Protein AF-A0A6L8SZI6-F1 (afdb_monomer_lite)

Structure (mmCIF, N/CA/C/O backbone):
data_AF-A0A6L8SZI6-F1
#
_entry.id   AF-A0A6L8SZI6-F1
#
loop_
_atom_site.group_PDB
_atom_site.id
_atom_site.type_symbol
_atom_site.label_atom_id
_atom_site.label_alt_id
_atom_site.label_comp_id
_atom_site.label_asym_id
_atom_site.label_entity_id
_atom_site.label_seq_id
_atom_site.pdbx_PDB_ins_code
_atom_site.Cartn_x
_atom_site.Cartn_y
_atom_site.Cartn_z
_atom_site.occupancy
_atom_site.B_iso_or_equiv
_atom_site.auth_seq_id
_atom_site.auth_comp_id
_atom_site.auth_asym_id
_atom_site.auth_atom_id
_atom_site.pdbx_PDB_model_num
ATOM 1 N N . MET A 1 1 ? -22.727 2.383 2.950 1.00 74.44 1 MET A N 1
ATOM 2 C CA . MET A 1 1 ? -21.327 1.940 3.137 1.00 74.44 1 MET A CA 1
ATOM 3 C C . MET A 1 1 ? -20.849 2.481 4.469 1.00 74.44 1 MET A C 1
ATOM 5 O O . MET A 1 1 ? -20.863 3.694 4.638 1.00 74.44 1 MET A O 1
ATOM 9 N N . ARG A 1 2 ? -20.511 1.599 5.413 1.00 85.75 2 ARG A N 1
ATOM 10 C CA . ARG A 1 2 ? -20.031 1.981 6.751 1.00 85.75 2 ARG A CA 1
ATOM 11 C C . ARG A 1 2 ? -18.525 2.249 6.690 1.00 85.75 2 ARG A C 1
ATOM 13 O O . ARG A 1 2 ? -17.825 1.579 5.926 1.00 85.75 2 ARG A O 1
ATOM 20 N N . LYS A 1 3 ? -18.046 3.234 7.451 1.00 89.81 3 LYS A N 1
ATOM 21 C CA . LYS A 1 3 ? -16.627 3.604 7.522 1.00 89.81 3 LYS A CA 1
ATOM 22 C C . LYS A 1 3 ? -16.167 3.628 8.973 1.00 89.81 3 LYS A C 1
ATOM 24 O O . LYS A 1 3 ? -16.903 4.105 9.827 1.00 89.81 3 LYS A O 1
ATOM 29 N N . ILE A 1 4 ? -14.954 3.150 9.212 1.00 91.12 4 ILE A N 1
ATOM 30 C CA . ILE A 1 4 ? -14.260 3.225 10.497 1.00 91.12 4 ILE A CA 1
ATOM 31 C C . ILE A 1 4 ? -12.971 4.006 10.259 1.00 91.12 4 ILE A C 1
ATOM 33 O O . ILE A 1 4 ? -12.302 3.795 9.244 1.00 91.12 4 ILE A O 1
ATOM 37 N N . ILE A 1 5 ? -12.639 4.913 11.172 1.00 93.50 5 ILE A N 1
ATOM 38 C CA . ILE A 1 5 ? -11.369 5.638 11.163 1.00 93.50 5 ILE A CA 1
ATOM 39 C C . ILE A 1 5 ? -10.572 5.156 12.368 1.00 93.50 5 ILE A C 1
ATOM 41 O O . ILE A 1 5 ? -11.056 5.232 13.495 1.00 93.50 5 ILE A O 1
ATOM 45 N N . VAL A 1 6 ? -9.366 4.652 12.124 1.00 94.31 6 VAL A N 1
ATOM 46 C CA . VAL A 1 6 ? -8.438 4.225 13.176 1.00 94.31 6 VAL A CA 1
ATOM 47 C C . VAL A 1 6 ? -7.170 5.065 13.102 1.00 94.31 6 VAL A C 1
ATOM 49 O O . VAL A 1 6 ? -6.679 5.364 12.012 1.00 94.31 6 VAL A O 1
ATOM 52 N N . LYS A 1 7 ? -6.649 5.473 14.262 1.00 95.94 7 LYS A N 1
ATOM 53 C CA . LYS A 1 7 ? -5.352 6.148 14.350 1.00 95.94 7 LYS A CA 1
ATOM 54 C C . LYS A 1 7 ? -4.238 5.128 14.152 1.00 95.94 7 LYS A C 1
ATOM 56 O O . LYS A 1 7 ? -4.289 4.043 14.728 1.00 95.94 7 LYS A O 1
ATOM 61 N N . VAL A 1 8 ? -3.248 5.488 13.346 1.00 96.12 8 VAL A N 1
ATOM 62 C CA . VAL A 1 8 ? -2.093 4.645 13.030 1.00 96.12 8 VAL A CA 1
ATOM 63 C C . VAL A 1 8 ? -0.796 5.363 13.357 1.00 96.12 8 VAL A C 1
ATOM 65 O O . VAL A 1 8 ? -0.758 6.590 13.457 1.00 96.12 8 VAL A O 1
ATOM 68 N N . ASP A 1 9 ? 0.285 4.603 13.505 1.00 96.38 9 ASP A N 1
ATOM 69 C CA . ASP A 1 9 ? 1.608 5.193 13.636 1.00 96.38 9 ASP A CA 1
ATOM 70 C C . ASP A 1 9 ? 1.991 5.961 12.359 1.00 96.38 9 ASP A C 1
ATOM 72 O O . ASP A 1 9 ? 1.951 5.431 11.241 1.00 96.38 9 ASP A O 1
ATOM 76 N N . LYS A 1 10 ? 2.359 7.234 12.533 1.00 94.25 10 LYS A N 1
ATOM 77 C CA . LYS A 1 10 ? 2.660 8.136 11.419 1.00 94.25 10 LYS A CA 1
ATOM 78 C C . LYS A 1 10 ? 3.931 7.731 10.672 1.00 94.25 10 LYS A C 1
ATOM 80 O O . LYS A 1 10 ? 4.003 7.938 9.460 1.00 94.25 10 LYS A O 1
ATOM 85 N N . GLU A 1 11 ? 4.928 7.173 11.354 1.00 94.75 11 GLU A N 1
ATOM 86 C CA . GLU A 1 11 ? 6.172 6.744 10.711 1.00 94.75 11 GLU A CA 1
ATOM 87 C C . GLU A 1 11 ? 5.916 5.531 9.812 1.00 94.75 11 GLU A C 1
ATOM 89 O O . GLU A 1 11 ? 6.298 5.554 8.640 1.00 94.75 11 GLU A O 1
ATOM 94 N N . LYS A 1 12 ? 5.168 4.535 10.301 1.00 94.88 12 LYS A N 1
ATOM 95 C CA . LYS A 1 12 ? 4.744 3.370 9.507 1.00 94.88 12 LYS A CA 1
ATOM 96 C C . LYS A 1 12 ? 3.872 3.770 8.316 1.00 94.88 12 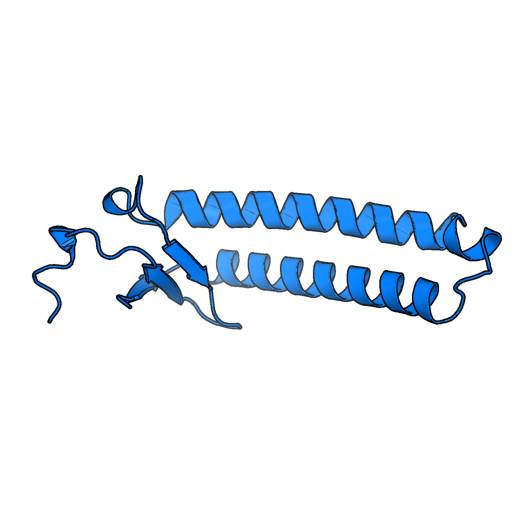LYS A C 1
ATOM 98 O O . LYS A 1 12 ? 4.087 3.285 7.204 1.00 94.88 12 LYS A O 1
ATOM 103 N N . ALA A 1 13 ? 2.920 4.686 8.519 1.00 95.56 13 ALA A N 1
ATOM 104 C CA . ALA A 1 13 ? 2.093 5.233 7.444 1.00 95.56 13 ALA A CA 1
ATOM 105 C C . ALA A 1 13 ? 2.944 5.925 6.364 1.00 95.56 13 ALA A C 1
ATOM 107 O O . ALA A 1 13 ? 2.774 5.662 5.172 1.00 95.56 13 ALA A O 1
ATOM 108 N N . THR A 1 14 ? 3.909 6.746 6.786 1.00 95.81 14 THR A N 1
ATOM 109 C CA . THR A 1 14 ? 4.834 7.454 5.889 1.00 95.81 14 THR A CA 1
ATOM 110 C C . THR A 1 14 ? 5.735 6.478 5.128 1.00 95.81 14 THR A C 1
ATOM 112 O O . THR A 1 14 ? 5.978 6.663 3.935 1.00 95.81 14 THR A O 1
ATOM 115 N N . GLU A 1 15 ? 6.226 5.415 5.773 1.00 95.88 15 GLU A N 1
ATOM 116 C CA . GLU A 1 15 ? 7.025 4.393 5.096 1.00 95.88 15 GLU A CA 1
ATOM 117 C C . GLU A 1 15 ? 6.204 3.655 4.032 1.00 95.88 15 GLU A C 1
ATOM 119 O O . GLU A 1 15 ? 6.665 3.503 2.895 1.00 95.88 15 GLU A O 1
ATOM 124 N N . LEU A 1 16 ? 4.982 3.237 4.372 1.00 96.12 16 LEU A N 1
ATOM 125 C CA . LEU A 1 16 ? 4.079 2.574 3.434 1.00 96.12 16 LEU A CA 1
ATOM 126 C C . LEU A 1 16 ? 3.777 3.472 2.224 1.00 96.12 16 LEU A C 1
ATOM 128 O O . LEU A 1 16 ? 3.854 3.006 1.083 1.00 96.12 16 LEU A O 1
ATOM 132 N N . GLU A 1 17 ? 3.485 4.756 2.460 1.00 95.75 17 GLU A N 1
ATOM 133 C CA . GLU A 1 17 ? 3.280 5.762 1.412 1.00 95.75 17 GLU A CA 1
ATOM 134 C C . GLU A 1 17 ? 4.514 5.878 0.509 1.00 95.75 17 GLU A C 1
ATOM 136 O O . GLU A 1 17 ? 4.397 5.788 -0.716 1.00 95.75 17 GLU A O 1
ATOM 141 N N . ARG A 1 18 ? 5.710 6.004 1.099 1.00 96.81 18 ARG A N 1
ATOM 142 C CA . ARG A 1 18 ? 6.969 6.134 0.356 1.00 96.81 18 ARG A CA 1
ATOM 143 C C . ARG A 1 18 ? 7.223 4.929 -0.546 1.00 96.81 18 ARG A C 1
ATOM 145 O O . ARG A 1 18 ? 7.562 5.100 -1.716 1.00 96.81 18 ARG A O 1
ATOM 152 N N . VAL A 1 19 ? 7.059 3.715 -0.018 1.00 97.38 19 VAL A N 1
ATOM 153 C CA . VAL A 1 19 ? 7.263 2.478 -0.789 1.00 97.38 19 VAL A CA 1
ATOM 154 C C . VAL A 1 19 ? 6.223 2.362 -1.903 1.00 97.38 19 VAL A C 1
ATOM 156 O O . VAL A 1 19 ? 6.568 1.971 -3.017 1.00 9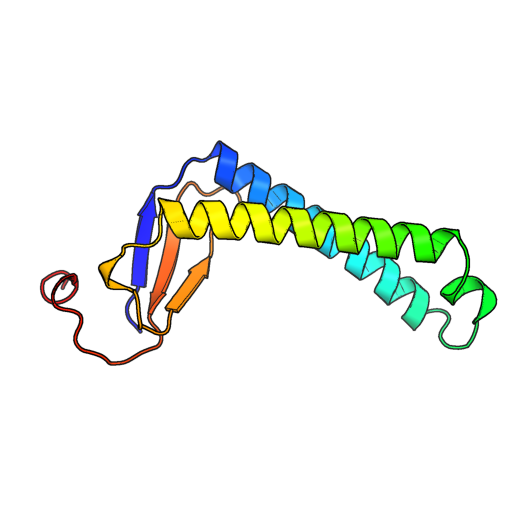7.38 19 VAL A O 1
ATOM 159 N N . ASN A 1 20 ? 4.969 2.740 -1.642 1.00 96.50 20 ASN A N 1
ATOM 160 C CA . ASN A 1 20 ? 3.925 2.756 -2.663 1.00 96.50 20 ASN A CA 1
ATOM 161 C C . ASN A 1 20 ? 4.234 3.758 -3.785 1.00 96.50 20 ASN A C 1
ATOM 163 O O . ASN A 1 20 ? 4.083 3.436 -4.963 1.00 96.50 20 ASN A O 1
ATOM 167 N N . PHE A 1 21 ? 4.693 4.963 -3.440 1.00 96.62 21 PHE A N 1
ATOM 168 C CA . PHE A 1 21 ? 5.107 5.965 -4.420 1.00 96.62 21 PHE A CA 1
ATOM 169 C C . PHE A 1 21 ? 6.242 5.437 -5.305 1.00 96.62 21 PHE A C 1
ATOM 171 O O . PHE A 1 21 ? 6.143 5.467 -6.531 1.00 96.62 21 PHE A O 1
ATOM 178 N N . GLU A 1 22 ? 7.291 4.890 -4.690 1.00 97.25 22 GLU A N 1
ATOM 179 C CA . GLU A 1 22 ? 8.456 4.359 -5.398 1.00 97.25 22 GLU A CA 1
ATOM 180 C C . GLU A 1 22 ? 8.086 3.172 -6.305 1.00 97.25 22 GLU A C 1
ATOM 182 O O . GLU A 1 22 ? 8.550 3.083 -7.442 1.00 97.25 22 GLU A O 1
ATOM 187 N N . LEU A 1 23 ? 7.192 2.293 -5.840 1.00 97.69 23 LEU A N 1
ATOM 188 C CA . LEU A 1 23 ? 6.657 1.185 -6.629 1.00 97.69 23 LEU A CA 1
ATOM 189 C C . LEU A 1 23 ? 5.908 1.681 -7.871 1.00 97.69 23 LEU A C 1
ATOM 191 O O . LEU A 1 23 ? 6.145 1.179 -8.970 1.00 97.69 23 LEU A O 1
ATOM 195 N N . ASN A 1 24 ? 5.005 2.650 -7.704 1.00 96.69 24 ASN A N 1
ATOM 196 C CA . ASN A 1 24 ? 4.223 3.192 -8.815 1.00 96.69 24 ASN A CA 1
ATOM 197 C C . ASN A 1 24 ? 5.106 3.941 -9.815 1.00 96.69 24 ASN A C 1
ATOM 199 O O . ASN A 1 24 ? 4.904 3.806 -11.017 1.00 96.69 24 ASN A O 1
ATOM 203 N N . PHE A 1 25 ? 6.130 4.647 -9.335 1.00 96.88 25 PHE A N 1
ATOM 204 C CA . PHE A 1 25 ? 7.115 5.297 -10.192 1.00 96.88 25 PHE A CA 1
ATOM 205 C C . PHE A 1 25 ? 7.882 4.291 -11.063 1.00 96.88 25 PHE A C 1
ATOM 207 O O . PHE A 1 25 ? 7.993 4.473 -12.272 1.00 96.88 25 PHE A O 1
ATOM 214 N N . VAL A 1 26 ? 8.371 3.192 -10.477 1.00 96.56 26 VAL A N 1
ATOM 215 C CA . VAL A 1 26 ? 9.072 2.146 -11.242 1.00 96.56 26 VAL A CA 1
ATOM 216 C C . VAL A 1 26 ? 8.143 1.481 -12.261 1.00 96.56 26 VAL A C 1
ATOM 218 O O . VAL A 1 26 ? 8.554 1.260 -13.400 1.00 96.56 26 VAL A O 1
ATOM 221 N N . LYS A 1 27 ? 6.891 1.191 -11.883 1.00 95.88 27 LYS A N 1
ATOM 222 C CA . LYS A 1 27 ? 5.893 0.622 -12.803 1.00 95.88 27 LYS A CA 1
ATOM 223 C C . LYS A 1 27 ? 5.607 1.546 -13.984 1.00 95.88 27 LYS A C 1
ATOM 225 O O . LYS A 1 27 ? 5.568 1.072 -15.113 1.00 95.88 27 LYS A O 1
ATOM 230 N N . ASP A 1 28 ? 5.453 2.841 -13.724 1.00 96.81 28 ASP A N 1
ATOM 231 C CA . ASP A 1 28 ? 5.223 3.855 -14.752 1.00 96.81 28 ASP A CA 1
ATOM 232 C C . ASP A 1 28 ? 6.405 3.951 -15.732 1.00 96.81 28 ASP A C 1
ATOM 234 O O . ASP A 1 28 ? 6.184 3.941 -16.941 1.00 96.81 28 ASP A O 1
ATOM 238 N N . ILE A 1 29 ? 7.654 3.929 -15.248 1.00 93.81 29 ILE A N 1
ATOM 239 C CA . ILE A 1 29 ? 8.838 3.880 -16.126 1.00 93.81 29 ILE A CA 1
ATOM 240 C C . ILE A 1 29 ? 8.791 2.651 -17.033 1.00 93.81 29 ILE A C 1
ATOM 242 O O . ILE A 1 29 ? 8.938 2.778 -18.249 1.00 93.81 29 ILE A O 1
ATOM 246 N N . VAL A 1 30 ? 8.598 1.463 -16.450 1.00 93.94 30 VAL A N 1
ATOM 247 C CA . VAL A 1 30 ? 8.587 0.208 -17.213 1.00 93.94 30 VAL A CA 1
ATOM 248 C C . VAL A 1 30 ? 7.487 0.235 -18.270 1.00 93.94 30 VAL A C 1
ATOM 250 O O . VAL A 1 30 ? 7.746 -0.073 -19.433 1.00 93.94 30 VAL A O 1
ATOM 253 N N . GLN A 1 31 ? 6.281 0.649 -17.881 1.00 94.56 31 GLN A N 1
ATOM 254 C CA . GLN A 1 31 ? 5.141 0.743 -18.782 1.00 94.56 31 GLN A CA 1
ATOM 255 C C . GLN A 1 31 ? 5.420 1.717 -19.934 1.00 94.56 31 GLN A C 1
ATOM 257 O O . GLN A 1 31 ? 5.271 1.330 -21.090 1.00 94.56 31 GLN A O 1
ATOM 262 N N . ARG A 1 32 ? 5.912 2.931 -19.650 1.00 95.12 32 ARG A N 1
ATOM 263 C CA . ARG A 1 32 ? 6.224 3.928 -20.689 1.00 95.12 32 ARG A CA 1
ATOM 264 C C . ARG A 1 32 ? 7.268 3.437 -21.683 1.00 95.12 32 ARG A C 1
ATOM 266 O O . ARG A 1 32 ? 7.148 3.726 -22.873 1.00 95.12 32 ARG A O 1
ATOM 273 N N . VAL A 1 33 ? 8.292 2.714 -21.224 1.00 92.94 33 VAL A N 1
ATOM 274 C CA . VAL A 1 33 ? 9.323 2.152 -22.112 1.00 92.94 33 VAL A CA 1
ATOM 275 C C . VAL A 1 33 ? 8.712 1.126 -23.063 1.00 92.94 33 VAL A C 1
ATOM 277 O O . VAL A 1 33 ? 8.949 1.222 -24.268 1.00 92.94 33 VAL A O 1
ATOM 280 N N . ILE A 1 34 ? 7.895 0.204 -22.542 1.00 92.56 34 ILE A N 1
ATOM 281 C CA . ILE A 1 34 ? 7.208 -0.825 -23.336 1.00 92.56 34 ILE A CA 1
ATOM 282 C C . ILE A 1 34 ? 6.238 -0.184 -24.336 1.00 92.56 34 ILE A C 1
ATOM 284 O O . ILE A 1 34 ? 6.232 -0.552 -25.506 1.00 92.56 34 ILE A O 1
ATOM 288 N N . GLU A 1 35 ? 5.447 0.798 -23.901 1.00 94.44 35 GLU A N 1
ATOM 289 C CA . GLU A 1 35 ? 4.472 1.491 -24.752 1.00 94.44 35 GLU A CA 1
ATOM 290 C C . GLU A 1 35 ? 5.137 2.334 -25.847 1.00 94.44 35 GLU A C 1
ATOM 292 O O . GLU A 1 35 ? 4.606 2.432 -26.952 1.00 94.44 35 GLU A O 1
ATOM 297 N N . SER A 1 36 ? 6.305 2.919 -25.566 1.00 95.44 36 SER A N 1
ATOM 298 C CA . SER A 1 36 ? 7.050 3.727 -26.542 1.00 95.44 36 SER A CA 1
ATOM 299 C C . SER A 1 36 ? 7.834 2.877 -27.547 1.00 95.44 36 SER A C 1
ATOM 301 O O . SER A 1 36 ? 8.102 3.340 -28.653 1.00 95.44 36 SER A O 1
ATOM 303 N N . HIS A 1 37 ? 8.196 1.641 -27.182 1.00 92.75 37 HIS A N 1
ATOM 304 C CA . HIS A 1 37 ? 9.017 0.748 -28.009 1.00 92.75 37 HIS A CA 1
ATOM 305 C C . HIS A 1 37 ? 8.436 -0.677 -28.085 1.00 92.75 37 HIS A C 1
ATOM 307 O O . HIS A 1 37 ? 9.128 -1.646 -27.776 1.00 92.75 37 HIS A O 1
ATOM 313 N N . PRO A 1 38 ? 7.179 -0.854 -28.529 1.00 90.75 38 PRO A N 1
ATOM 314 C CA . PRO A 1 38 ? 6.456 -2.122 -28.391 1.00 90.75 38 PRO A CA 1
ATOM 315 C C . PRO A 1 38 ? 7.039 -3.288 -29.206 1.00 90.75 38 PRO A C 1
ATOM 317 O O . PRO A 1 38 ? 6.705 -4.442 -28.952 1.00 90.75 38 PRO A O 1
ATOM 320 N N . SER A 1 39 ? 7.880 -3.010 -30.207 1.00 94.25 39 SER A N 1
ATOM 321 C CA . SER A 1 39 ? 8.519 -4.026 -31.061 1.00 94.25 39 SER A CA 1
ATOM 322 C C . SER A 1 39 ? 10.024 -4.173 -30.820 1.00 94.25 39 SER A C 1
ATOM 324 O O . SER A 1 39 ? 10.651 -5.024 -31.447 1.00 94.25 39 SER A O 1
ATOM 326 N N . ASP A 1 40 ? 10.607 -3.372 -29.925 1.00 93.06 40 ASP A N 1
ATOM 327 C CA . ASP A 1 40 ? 12.035 -3.428 -29.611 1.00 93.06 40 ASP A CA 1
ATOM 328 C C . ASP A 1 40 ? 12.290 -4.462 -28.506 1.00 93.06 40 ASP A C 1
ATOM 330 O O . ASP A 1 40 ? 12.354 -4.163 -27.311 1.00 93.06 40 ASP A O 1
ATOM 334 N N . LEU A 1 41 ? 12.371 -5.729 -28.917 1.00 89.62 41 LEU A N 1
ATOM 335 C CA . LEU A 1 41 ? 12.560 -6.848 -27.997 1.00 89.62 41 LEU A CA 1
ATOM 336 C C . LEU A 1 41 ? 13.929 -6.828 -27.306 1.00 89.62 41 LEU A C 1
ATOM 338 O O . LEU A 1 41 ? 14.042 -7.390 -26.217 1.00 89.62 41 LEU A O 1
ATOM 342 N N . GLU A 1 42 ? 14.949 -6.210 -27.907 1.00 93.00 42 GLU A N 1
ATOM 343 C CA . GLU A 1 42 ? 16.276 -6.087 -27.294 1.00 93.00 42 GLU A CA 1
ATOM 344 C C . GLU A 1 42 ? 16.242 -5.100 -26.129 1.00 93.00 42 GLU A C 1
ATOM 346 O O . GLU A 1 42 ? 16.778 -5.391 -25.062 1.00 93.00 42 GLU A O 1
ATOM 351 N N . LEU A 1 43 ? 15.543 -3.973 -26.286 1.00 89.75 43 LEU A N 1
ATOM 352 C CA . LEU A 1 43 ? 15.321 -3.026 -25.198 1.00 89.75 43 LEU A CA 1
ATOM 353 C C . LEU A 1 43 ? 14.418 -3.614 -24.106 1.00 89.75 43 LEU A C 1
ATOM 355 O O . LEU A 1 43 ? 14.734 -3.501 -22.919 1.00 89.75 43 LEU A O 1
ATOM 359 N N . ILE A 1 44 ? 13.305 -4.252 -24.493 1.00 88.88 44 ILE A N 1
ATOM 360 C CA . ILE A 1 44 ? 12.323 -4.808 -23.548 1.00 88.88 44 ILE A CA 1
ATOM 361 C C . ILE A 1 44 ? 12.939 -5.925 -22.695 1.00 88.88 44 ILE A C 1
ATOM 363 O O . ILE A 1 44 ? 12.704 -5.985 -21.487 1.00 88.88 44 ILE A O 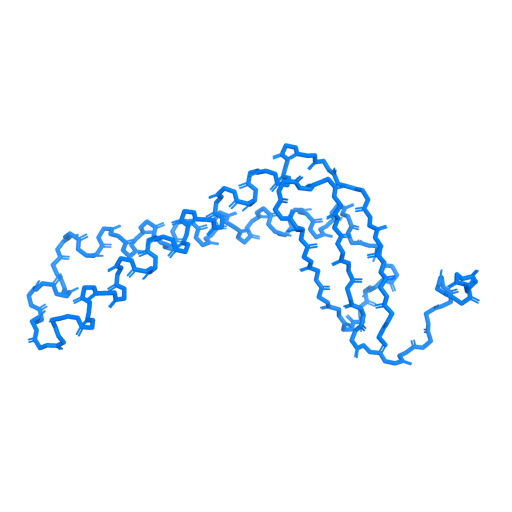1
ATOM 367 N N . ASN A 1 45 ? 13.745 -6.796 -23.306 1.00 89.25 45 ASN A N 1
ATOM 368 C CA . ASN A 1 45 ? 14.429 -7.883 -22.602 1.00 89.25 45 ASN A CA 1
ATOM 369 C C . ASN A 1 45 ? 15.844 -7.504 -22.144 1.00 89.25 45 ASN A C 1
ATOM 371 O O . ASN A 1 45 ? 16.564 -8.351 -21.622 1.00 89.25 45 ASN A O 1
ATOM 375 N N . GLY A 1 46 ? 16.251 -6.250 -22.341 1.00 92.44 46 GLY A N 1
ATOM 376 C CA . GLY A 1 46 ? 17.580 -5.774 -21.991 1.00 92.44 46 GLY A CA 1
ATOM 377 C C . GLY A 1 46 ? 17.789 -5.682 -20.481 1.00 92.44 46 GLY A C 1
ATOM 378 O O . GLY A 1 46 ? 16.855 -5.424 -19.710 1.00 92.44 46 GLY A O 1
ATOM 379 N N . ASP A 1 47 ? 19.048 -5.817 -20.057 1.00 92.69 47 ASP A N 1
ATOM 380 C CA . ASP A 1 47 ? 19.454 -5.815 -18.644 1.00 92.69 47 ASP A CA 1
ATOM 381 C C . ASP A 1 47 ? 18.920 -4.601 -17.867 1.00 92.69 47 ASP A C 1
ATOM 383 O O . ASP A 1 47 ? 18.489 -4.717 -16.716 1.00 92.69 47 ASP A O 1
ATOM 387 N N . THR A 1 48 ? 18.893 -3.428 -18.508 1.00 88.69 48 THR A N 1
ATOM 388 C CA . THR A 1 48 ? 18.399 -2.190 -17.898 1.00 88.69 48 THR A CA 1
ATOM 389 C C . THR A 1 48 ? 16.931 -2.313 -17.497 1.00 88.69 48 THR A C 1
ATOM 391 O O . THR A 1 48 ? 16.607 -2.087 -16.330 1.00 88.69 48 THR A O 1
ATOM 394 N N . LEU A 1 49 ? 16.034 -2.697 -18.412 1.00 91.56 49 LEU A N 1
ATOM 395 C CA . LEU A 1 49 ? 14.602 -2.788 -18.106 1.00 91.56 49 LEU A CA 1
ATOM 396 C C . LEU A 1 49 ? 14.306 -3.954 -17.154 1.00 91.56 49 LEU A C 1
ATOM 398 O O . LEU A 1 49 ? 13.487 -3.823 -16.241 1.00 91.56 49 LEU A O 1
ATOM 402 N N . MET A 1 50 ? 15.041 -5.062 -17.286 1.00 91.88 50 MET A N 1
ATOM 403 C CA . MET A 1 50 ? 15.001 -6.163 -16.322 1.00 91.88 50 MET A CA 1
ATOM 404 C C . MET A 1 50 ? 15.373 -5.715 -14.902 1.00 91.88 50 MET A C 1
ATOM 406 O O . MET A 1 50 ? 14.734 -6.147 -13.940 1.00 91.88 50 MET A O 1
ATOM 410 N N . SER A 1 51 ? 16.355 -4.822 -14.743 1.00 93.75 51 SER A N 1
ATOM 411 C CA . SER A 1 51 ? 16.739 -4.291 -13.429 1.00 93.75 51 SER A CA 1
ATOM 412 C C . SER A 1 51 ? 15.618 -3.465 -12.782 1.00 93.75 51 SER A C 1
ATOM 414 O O . SER A 1 51 ? 15.347 -3.623 -11.588 1.00 93.75 51 SER A O 1
ATOM 416 N N . TYR A 1 52 ? 14.892 -2.664 -13.572 1.00 93.94 52 TYR A N 1
ATOM 417 C CA . TYR A 1 52 ? 13.703 -1.945 -13.108 1.00 93.94 52 TYR A CA 1
ATOM 418 C C . TYR A 1 52 ? 12.582 -2.907 -12.719 1.00 93.94 52 TYR A C 1
ATOM 420 O O . TYR A 1 52 ? 12.000 -2.752 -11.647 1.00 93.94 52 TYR A O 1
ATOM 428 N N . ASN A 1 53 ? 12.324 -3.941 -13.524 1.00 92.62 53 ASN A N 1
ATOM 429 C CA . ASN A 1 53 ? 11.346 -4.978 -13.188 1.00 92.62 53 ASN A CA 1
ATOM 430 C C . ASN A 1 53 ? 11.688 -5.688 -11.872 1.00 92.62 53 ASN A C 1
ATOM 432 O O . ASN A 1 53 ? 10.821 -5.860 -11.012 1.00 92.62 53 ASN A O 1
ATOM 436 N N . LYS A 1 54 ? 12.962 -6.043 -11.672 1.00 95.44 54 LYS A N 1
ATOM 437 C CA . LYS A 1 54 ? 13.439 -6.647 -10.423 1.00 95.44 54 LYS A CA 1
ATOM 438 C C . LYS A 1 54 ? 13.206 -5.717 -9.232 1.00 95.44 54 LYS A C 1
ATOM 440 O O . LYS A 1 54 ? 12.621 -6.150 -8.239 1.00 95.44 54 LYS A O 1
ATOM 445 N N . ARG A 1 55 ? 13.579 -4.439 -9.356 1.00 95.88 55 ARG A N 1
ATOM 446 C CA . ARG A 1 55 ? 13.336 -3.426 -8.319 1.00 95.88 55 ARG A CA 1
ATOM 447 C C . ARG A 1 55 ? 11.843 -3.265 -8.028 1.00 95.88 55 ARG A C 1
ATOM 449 O O . ARG A 1 55 ? 11.453 -3.183 -6.867 1.00 95.88 55 ARG A O 1
ATOM 456 N N . GLY A 1 56 ? 10.999 -3.266 -9.058 1.00 96.94 56 GLY A N 1
ATOM 457 C CA . GLY A 1 56 ? 9.543 -3.233 -8.917 1.00 96.94 56 GLY A CA 1
ATOM 458 C C . GLY A 1 56 ? 9.016 -4.425 -8.115 1.00 96.94 56 GLY A C 1
ATOM 459 O O . GLY A 1 56 ? 8.223 -4.245 -7.194 1.00 96.94 56 GLY A O 1
ATOM 460 N N . ALA A 1 57 ? 9.513 -5.634 -8.387 1.00 96.81 57 ALA A N 1
ATOM 461 C CA . ALA A 1 57 ? 9.149 -6.834 -7.634 1.00 96.81 57 ALA A CA 1
ATOM 462 C C . ALA A 1 57 ? 9.642 -6.796 -6.173 1.00 96.81 57 ALA A C 1
ATOM 464 O O . ALA A 1 57 ? 8.961 -7.279 -5.265 1.00 96.81 57 ALA A O 1
ATOM 465 N N . GLU A 1 58 ? 10.816 -6.221 -5.912 1.00 97.50 58 GLU A N 1
ATOM 466 C CA . GLU A 1 58 ? 11.332 -6.001 -4.555 1.00 97.50 58 GLU A CA 1
ATOM 467 C C . GLU A 1 58 ? 10.472 -4.998 -3.777 1.00 97.50 58 GLU A C 1
ATOM 469 O O . GLU A 1 58 ? 10.042 -5.297 -2.661 1.00 97.50 58 GLU A O 1
ATOM 474 N N . LEU A 1 59 ? 10.135 -3.862 -4.390 1.00 98.00 59 LEU A N 1
ATOM 475 C CA . LEU A 1 59 ? 9.251 -2.852 -3.805 1.00 98.00 59 LEU A CA 1
ATOM 476 C C . LEU A 1 59 ? 7.840 -3.394 -3.568 1.00 98.00 59 LEU A C 1
ATOM 478 O O . LEU A 1 59 ? 7.255 -3.123 -2.524 1.00 98.00 59 LEU A O 1
ATOM 482 N N . GLN A 1 60 ? 7.310 -4.211 -4.479 1.00 97.81 60 GLN A N 1
ATOM 483 C CA . GLN A 1 60 ? 6.009 -4.853 -4.305 1.00 97.81 60 GLN A CA 1
ATOM 484 C C . GLN A 1 60 ? 6.000 -5.801 -3.103 1.00 97.81 60 GLN A C 1
ATOM 486 O O . GLN A 1 60 ? 5.049 -5.788 -2.322 1.00 97.81 60 GLN A O 1
ATOM 491 N N . ARG A 1 61 ? 7.061 -6.598 -2.920 1.00 97.88 61 ARG A N 1
ATOM 492 C CA . ARG A 1 61 ? 7.200 -7.464 -1.740 1.00 97.88 61 ARG A CA 1
ATOM 493 C C . ARG A 1 61 ? 7.301 -6.646 -0.456 1.00 97.88 61 ARG A C 1
ATOM 495 O O . ARG A 1 61 ? 6.630 -6.981 0.516 1.00 97.88 61 ARG A O 1
ATOM 502 N N . LYS A 1 62 ? 8.082 -5.560 -0.465 1.00 97.69 62 LYS A N 1
ATOM 503 C CA . LYS A 1 62 ? 8.197 -4.656 0.685 1.00 97.69 62 LYS A CA 1
ATOM 504 C C . LYS A 1 62 ? 6.854 -4.008 1.031 1.00 97.69 62 LYS A C 1
ATOM 506 O O . LYS A 1 62 ? 6.454 -4.030 2.188 1.00 97.69 62 LYS A O 1
ATOM 511 N N . TYR A 1 63 ? 6.140 -3.488 0.033 1.00 97.31 63 TYR A N 1
ATOM 512 C CA . TYR A 1 63 ? 4.816 -2.897 0.219 1.00 97.31 63 TYR A CA 1
ATOM 513 C C . TYR A 1 63 ? 3.833 -3.906 0.815 1.00 97.31 63 TYR A C 1
ATOM 515 O O . TYR A 1 63 ? 3.151 -3.591 1.782 1.00 97.31 63 TYR A O 1
ATOM 523 N N . ALA A 1 64 ? 3.788 -5.130 0.282 1.00 97.12 64 ALA A N 1
ATOM 524 C CA . ALA A 1 64 ? 2.900 -6.173 0.787 1.00 97.12 64 ALA A CA 1
ATOM 525 C C . ALA A 1 64 ? 3.223 -6.568 2.237 1.00 97.12 64 ALA A C 1
ATOM 527 O O . ALA A 1 64 ? 2.305 -6.789 3.023 1.00 97.12 64 ALA A O 1
ATOM 528 N N . ALA A 1 65 ? 4.506 -6.639 2.606 1.00 97.44 65 ALA A N 1
ATOM 529 C CA . ALA A 1 65 ? 4.916 -6.911 3.981 1.00 97.44 65 ALA A CA 1
ATOM 530 C C . ALA A 1 65 ? 4.432 -5.810 4.937 1.00 97.44 65 ALA A C 1
ATOM 532 O O . ALA A 1 65 ? 3.714 -6.116 5.886 1.00 97.44 65 ALA A O 1
ATOM 533 N N . LEU A 1 66 ? 4.718 -4.544 4.618 1.00 96.38 66 LEU A N 1
ATOM 534 C CA . LEU A 1 66 ? 4.278 -3.398 5.418 1.00 96.38 66 LEU A CA 1
ATOM 535 C C . LEU A 1 66 ? 2.749 -3.318 5.498 1.00 96.38 66 LEU A C 1
ATOM 537 O O . LEU A 1 66 ? 2.191 -3.145 6.573 1.00 96.38 66 LEU A O 1
ATOM 541 N N . ALA A 1 67 ? 2.045 -3.497 4.378 1.00 96.06 67 ALA A N 1
ATOM 542 C CA . ALA A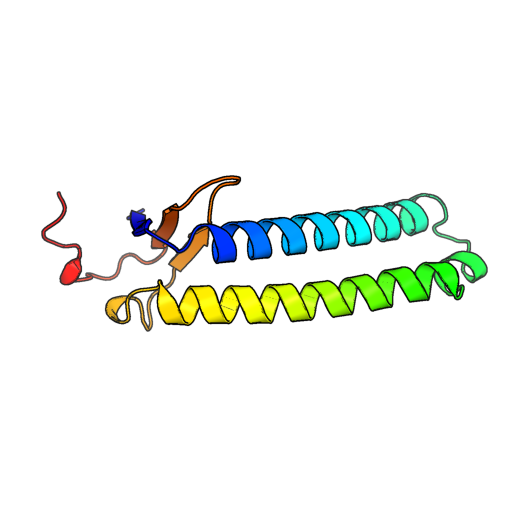 1 67 ? 0.585 -3.488 4.348 1.00 96.06 67 ALA A CA 1
ATOM 543 C C . ALA A 1 67 ? -0.014 -4.602 5.222 1.00 96.06 67 ALA A C 1
ATOM 545 O O . ALA A 1 67 ? -1.028 -4.380 5.880 1.00 96.06 67 ALA A O 1
ATOM 546 N N . ASN A 1 68 ? 0.617 -5.779 5.266 1.00 95.50 68 ASN A N 1
ATOM 547 C CA . ASN A 1 68 ? 0.202 -6.868 6.147 1.00 95.50 68 ASN A CA 1
ATOM 548 C C . ASN A 1 68 ? 0.459 -6.551 7.624 1.00 95.50 68 ASN A C 1
ATOM 550 O O . ASN A 1 68 ? -0.369 -6.903 8.459 1.00 95.50 68 ASN A O 1
ATOM 554 N N . GLU A 1 69 ? 1.577 -5.908 7.960 1.00 95.25 69 GLU A N 1
ATOM 555 C CA . GLU A 1 69 ? 1.850 -5.451 9.330 1.00 95.25 69 GLU A CA 1
ATOM 556 C C . GLU A 1 69 ? 0.822 -4.406 9.771 1.00 95.25 69 GLU A C 1
ATOM 558 O O . GLU A 1 69 ? 0.193 -4.575 10.813 1.00 95.25 69 GLU A O 1
ATOM 563 N N . MET A 1 70 ? 0.549 -3.407 8.924 1.00 94.69 70 MET A N 1
ATOM 564 C CA . MET A 1 70 ? -0.497 -2.408 9.165 1.00 94.69 70 MET A CA 1
ATOM 565 C C . MET A 1 70 ? -1.869 -3.060 9.349 1.00 94.69 70 MET A C 1
ATOM 567 O O . MET A 1 70 ? -2.617 -2.687 10.250 1.00 94.69 70 MET A O 1
ATOM 571 N N . ALA A 1 71 ? -2.201 -4.045 8.511 1.00 93.75 71 ALA A N 1
ATOM 572 C CA . ALA A 1 71 ? -3.475 -4.739 8.605 1.00 93.75 71 ALA A CA 1
ATOM 573 C C . ALA A 1 71 ? -3.606 -5.513 9.925 1.00 93.75 71 ALA A C 1
ATOM 575 O O . ALA A 1 71 ? -4.637 -5.427 10.579 1.00 93.75 71 ALA A O 1
ATOM 576 N N . LYS A 1 72 ? -2.558 -6.229 10.343 1.00 94.06 72 LYS A N 1
ATOM 577 C CA . LYS A 1 72 ? -2.556 -6.991 11.601 1.00 94.06 72 LYS A CA 1
ATOM 578 C C . LYS A 1 72 ? -2.659 -6.110 12.843 1.00 94.06 72 LYS A C 1
ATOM 580 O O . LYS A 1 72 ? -3.208 -6.552 13.842 1.00 94.06 72 LYS A O 1
ATOM 585 N N . GLU A 1 73 ? -2.086 -4.913 12.803 1.00 95.62 73 GLU A N 1
ATOM 586 C CA . GLU A 1 73 ? -2.000 -4.033 13.972 1.00 95.62 73 GLU A CA 1
ATOM 587 C C . GLU A 1 73 ? -3.223 -3.125 14.131 1.00 95.62 73 GLU A C 1
ATOM 589 O O . GLU A 1 73 ? -3.645 -2.862 15.255 1.00 95.62 73 GLU A O 1
ATOM 594 N N . TYR A 1 74 ? -3.794 -2.648 13.021 1.00 94.88 74 TYR A N 1
ATOM 595 C CA . TYR A 1 74 ? -4.814 -1.595 13.053 1.00 94.88 74 TYR A CA 1
ATOM 596 C C . TYR A 1 74 ? -6.196 -2.028 12.574 1.00 94.88 74 TYR A C 1
ATOM 598 O O . TYR A 1 74 ? -7.165 -1.317 12.845 1.00 94.88 74 TYR A O 1
ATOM 606 N N . ILE A 1 75 ? -6.325 -3.153 11.861 1.00 93.44 75 ILE A N 1
ATOM 607 C CA . ILE A 1 75 ? -7.646 -3.651 11.469 1.00 93.44 75 ILE A CA 1
ATOM 608 C C . ILE A 1 75 ? -8.258 -4.385 12.663 1.00 93.44 75 ILE A C 1
ATOM 610 O O . ILE A 1 75 ? -7.669 -5.353 13.141 1.00 93.44 75 ILE A O 1
ATOM 614 N N . PRO A 1 76 ? -9.442 -3.965 13.139 1.00 91.19 76 PRO A N 1
ATOM 615 C CA . PRO A 1 76 ? -10.091 -4.634 14.256 1.00 91.19 76 PRO A CA 1
ATOM 616 C C . PRO A 1 76 ? -10.457 -6.090 13.941 1.00 91.19 76 PRO A C 1
ATOM 618 O O . PRO A 1 76 ? -10.983 -6.379 12.865 1.00 91.19 76 PRO A O 1
ATOM 621 N N . GLU A 1 77 ? -10.256 -6.986 14.910 1.00 90.19 77 GLU A N 1
ATOM 622 C CA . GLU A 1 77 ? -10.532 -8.427 14.773 1.00 90.19 77 GLU A CA 1
ATOM 623 C C . GLU A 1 77 ? -12.001 -8.730 14.444 1.00 90.19 77 GLU A C 1
ATOM 625 O O . GLU A 1 77 ? -12.281 -9.658 13.695 1.00 90.19 77 GLU A O 1
ATOM 630 N N . TYR A 1 78 ? -12.952 -7.906 14.902 1.00 88.44 78 TYR A N 1
ATOM 631 C CA . TYR A 1 78 ? -14.377 -8.076 14.578 1.00 88.44 78 TYR A CA 1
ATOM 632 C C . TYR A 1 78 ? -14.702 -7.877 13.085 1.00 88.44 78 TYR A C 1
ATOM 634 O O . TYR A 1 78 ? -15.818 -8.149 12.652 1.00 88.44 78 TYR A O 1
ATOM 642 N N . LEU A 1 79 ? -13.756 -7.381 12.275 1.00 89.06 79 LEU A N 1
ATOM 643 C CA . LEU A 1 79 ? -13.889 -7.338 10.816 1.00 89.06 79 LEU A CA 1
ATOM 644 C C . LEU A 1 79 ? -13.421 -8.634 10.136 1.00 89.06 79 LEU A C 1
ATOM 646 O O . LEU A 1 79 ? -13.497 -8.738 8.907 1.00 89.06 79 L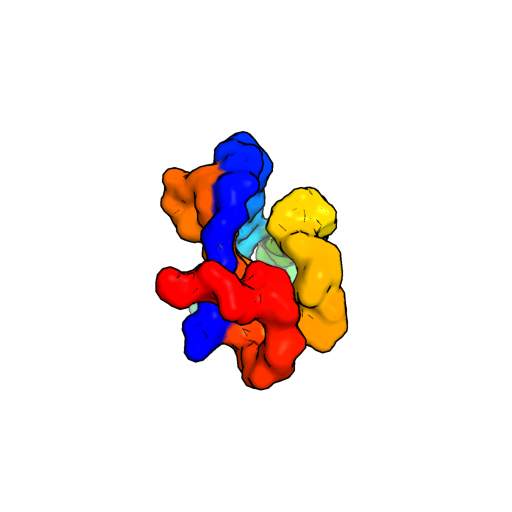EU A O 1
ATOM 650 N N . GLU A 1 80 ? -12.940 -9.624 10.889 1.00 87.06 80 GLU A N 1
ATOM 651 C CA . GLU A 1 80 ? -12.601 -10.938 10.355 1.00 87.06 80 GLU A CA 1
ATOM 652 C C . GLU A 1 80 ? -13.834 -11.598 9.717 1.00 87.06 80 GLU A C 1
ATOM 654 O O . GLU A 1 80 ? -14.948 -11.542 10.230 1.00 87.06 80 GLU A O 1
ATOM 659 N N . GLY A 1 81 ? -13.661 -12.178 8.526 1.00 86.38 81 GLY A N 1
ATOM 660 C CA . GLY A 1 81 ? -14.769 -12.747 7.750 1.00 86.38 81 GLY A CA 1
ATOM 661 C C . GLY A 1 81 ? -15.646 -11.722 7.016 1.00 86.38 81 GLY A C 1
ATOM 662 O O . GLY A 1 81 ? -16.476 -12.116 6.193 1.00 86.38 81 GLY A O 1
ATOM 663 N N . HIS A 1 82 ? -15.437 -10.418 7.220 1.00 89.69 82 HIS A N 1
ATOM 664 C CA . HIS A 1 82 ? -16.158 -9.364 6.508 1.00 89.69 82 HIS A CA 1
ATOM 665 C C . HIS A 1 82 ? -15.395 -8.858 5.281 1.00 89.69 82 HIS A C 1
ATOM 667 O O . HIS A 1 82 ? -14.167 -8.812 5.236 1.00 89.69 82 HIS A O 1
ATOM 673 N N . GLN A 1 83 ? -16.136 -8.418 4.259 1.00 91.12 83 GLN A N 1
ATOM 674 C CA . GLN A 1 83 ? -15.529 -7.736 3.118 1.00 91.12 83 GLN A CA 1
ATOM 675 C C . GLN A 1 83 ? -15.285 -6.269 3.463 1.00 91.12 83 GLN A C 1
ATOM 677 O O . GLN A 1 83 ? -16.233 -5.499 3.641 1.00 91.12 83 GLN A O 1
ATOM 682 N N . TYR A 1 84 ? -14.020 -5.863 3.490 1.00 93.38 84 TYR A N 1
ATOM 683 C CA . TYR A 1 84 ? -13.610 -4.479 3.696 1.00 93.38 84 TYR A CA 1
ATOM 684 C C . TYR A 1 84 ? -12.453 -4.095 2.769 1.00 93.38 84 TYR A C 1
ATOM 686 O O . TYR A 1 84 ? -11.820 -4.924 2.120 1.00 93.38 84 TYR A O 1
ATOM 694 N N . SER A 1 85 ? -12.195 -2.798 2.677 1.00 94.19 85 SER A N 1
ATOM 695 C CA . SER A 1 85 ? -10.957 -2.249 2.128 1.00 94.19 85 SER A CA 1
ATOM 696 C C . SER A 1 85 ? -10.492 -1.113 3.008 1.00 94.19 85 SER A C 1
ATOM 698 O O . SER A 1 85 ? -11.331 -0.392 3.540 1.00 94.19 85 SER A O 1
ATOM 700 N N . TRP A 1 86 ? -9.1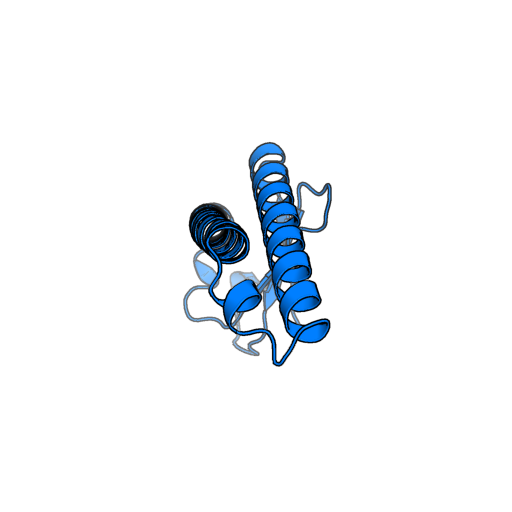93 -0.890 3.096 1.00 95.25 86 TRP A N 1
ATOM 701 C CA . TRP A 1 86 ? -8.643 0.217 3.859 1.00 95.25 86 TRP A CA 1
ATOM 702 C C . TRP A 1 86 ? -7.712 1.066 3.000 1.00 95.25 86 TRP A C 1
ATOM 704 O O . TRP A 1 86 ? -7.161 0.604 2.001 1.00 95.25 86 TRP A O 1
ATOM 714 N N . ILE A 1 87 ? -7.593 2.331 3.377 1.00 94.56 87 ILE A N 1
ATOM 715 C CA . ILE A 1 87 ? -6.693 3.309 2.775 1.00 94.56 87 ILE A CA 1
ATOM 716 C C . ILE A 1 87 ? -6.150 4.201 3.884 1.00 94.56 87 ILE A C 1
ATOM 718 O O . ILE A 1 87 ? -6.887 4.587 4.789 1.00 94.56 87 ILE A O 1
ATOM 722 N N . ILE A 1 88 ? -4.875 4.549 3.781 1.00 94.62 88 ILE A N 1
ATOM 723 C CA . ILE A 1 88 ? -4.264 5.621 4.561 1.00 94.62 88 ILE A CA 1
ATOM 724 C C . ILE A 1 88 ? -4.086 6.793 3.591 1.00 94.62 88 ILE A C 1
ATOM 726 O O . ILE A 1 88 ? -3.389 6.622 2.587 1.00 94.62 88 ILE A O 1
ATOM 730 N N . PRO A 1 89 ? -4.766 7.935 3.794 1.00 92.12 89 PRO A N 1
ATOM 731 C CA . PRO A 1 89 ? -4.546 9.117 2.973 1.00 92.12 89 PRO A CA 1
ATOM 732 C C . PRO A 1 89 ? -3.094 9.589 3.076 1.00 92.12 89 PRO A C 1
ATOM 734 O O . PRO A 1 89 ? -2.445 9.401 4.105 1.00 92.12 89 PRO A O 1
ATOM 737 N N . ASN A 1 90 ? -2.593 10.239 2.027 1.00 89.06 90 ASN A N 1
ATOM 738 C CA . ASN A 1 90 ? -1.220 10.737 2.042 1.00 89.06 90 ASN A CA 1
ATOM 739 C C . ASN A 1 90 ? -1.013 11.742 3.183 1.00 89.06 90 ASN A C 1
ATOM 741 O O . ASN A 1 90 ? -1.881 12.583 3.435 1.00 89.06 90 ASN A O 1
ATOM 745 N N . ASN A 1 91 ? 0.150 11.680 3.831 1.00 90.50 91 ASN A N 1
ATOM 746 C CA . ASN A 1 91 ? 0.513 12.520 4.974 1.00 90.50 91 ASN A CA 1
ATOM 747 C C . ASN A 1 91 ? -0.521 12.469 6.123 1.00 90.50 91 ASN A C 1
ATOM 749 O O . ASN A 1 91 ? -0.769 13.471 6.799 1.00 90.50 91 ASN A O 1
ATOM 753 N N . SER A 1 92 ? -1.136 11.304 6.338 1.00 91.31 92 SER A N 1
ATOM 754 C CA . SER A 1 92 ? -2.127 11.075 7.388 1.00 91.31 92 SER A CA 1
ATOM 755 C C . SER A 1 92 ? -1.633 10.072 8.429 1.00 91.31 92 SER A C 1
ATOM 757 O O . SER A 1 92 ? -0.872 9.155 8.131 1.00 91.31 92 SER A O 1
ATOM 759 N N . ASP A 1 93 ? -2.098 10.254 9.660 1.00 94.31 93 ASP A N 1
ATOM 760 C CA . ASP A 1 93 ? -2.015 9.308 10.773 1.00 94.31 93 ASP A CA 1
ATOM 761 C C . ASP A 1 93 ? -3.351 8.565 10.979 1.00 94.31 93 ASP A C 1
ATOM 763 O O . ASP A 1 93 ? -3.621 8.029 12.053 1.00 94.31 93 ASP A O 1
ATOM 767 N N . GLU A 1 94 ? -4.215 8.543 9.959 1.00 95.12 94 GLU A N 1
ATOM 768 C CA . GLU A 1 94 ? -5.541 7.932 10.003 1.00 95.12 94 GLU A CA 1
ATOM 769 C C . GLU A 1 94 ? -5.708 6.904 8.885 1.00 95.12 94 GLU A C 1
ATOM 771 O O . GLU A 1 94 ? -5.545 7.193 7.701 1.00 95.12 94 GLU A O 1
ATOM 776 N N . MET A 1 95 ? -6.097 5.686 9.252 1.00 95.56 95 MET A N 1
ATOM 777 C CA . MET A 1 95 ? -6.529 4.669 8.304 1.00 95.56 95 MET A CA 1
ATOM 778 C C . MET A 1 95 ? -8.054 4.678 8.223 1.00 95.56 95 MET A C 1
ATOM 780 O O . MET A 1 95 ? -8.756 4.505 9.218 1.00 95.56 95 MET A O 1
ATOM 784 N N . THR A 1 96 ? -8.573 4.848 7.011 1.00 94.94 96 THR A N 1
ATOM 785 C CA . THR A 1 96 ? -10.000 4.734 6.715 1.00 94.94 96 THR A CA 1
ATOM 786 C C . THR A 1 96 ? -10.311 3.328 6.230 1.00 94.94 96 THR A C 1
ATOM 788 O O . THR A 1 96 ? -9.906 2.934 5.135 1.00 94.94 96 THR A O 1
ATOM 791 N N . ILE A 1 97 ? -11.091 2.588 7.009 1.00 94.88 97 ILE A N 1
ATOM 792 C CA . ILE A 1 97 ? -11.589 1.258 6.672 1.00 94.88 97 ILE A CA 1
ATOM 793 C C . ILE A 1 97 ? -13.020 1.405 6.152 1.00 94.88 97 ILE A C 1
ATOM 795 O O . ILE A 1 97 ? -13.899 1.929 6.829 1.00 94.88 97 ILE A O 1
ATOM 799 N N . THR A 1 98 ? -13.267 0.957 4.926 1.00 93.56 98 THR A N 1
ATOM 800 C CA . THR A 1 98 ? -14.583 0.946 4.281 1.00 93.56 98 THR A CA 1
ATOM 801 C C . THR A 1 98 ? -15.124 -0.474 4.248 1.00 93.56 98 THR A C 1
ATOM 803 O O . THR A 1 98 ? -14.550 -1.349 3.598 1.00 93.56 98 THR A O 1
ATOM 806 N N . ILE A 1 99 ? -16.259 -0.688 4.906 1.00 92.00 99 ILE A N 1
ATOM 807 C CA . ILE A 1 99 ? -16.938 -1.981 4.952 1.00 92.00 99 ILE A CA 1
ATOM 808 C C . ILE A 1 99 ? -17.832 -2.106 3.722 1.00 92.00 99 ILE A C 1
ATOM 810 O O . ILE A 1 99 ? -18.688 -1.252 3.460 1.00 92.00 99 ILE A O 1
ATOM 814 N N . LYS A 1 100 ? -17.615 -3.181 2.965 1.00 91.06 100 LYS A N 1
ATOM 815 C CA . LYS A 1 100 ? -18.279 -3.479 1.692 1.00 91.06 100 LYS A CA 1
ATOM 816 C C . LYS A 1 100 ? -19.413 -4.494 1.823 1.00 91.06 100 LYS A C 1
ATOM 818 O O . LYS A 1 100 ? -20.186 -4.643 0.884 1.00 91.06 100 LYS A O 1
ATOM 823 N N . CYS A 1 101 ? -19.540 -5.168 2.964 1.00 87.75 101 CYS A N 1
ATOM 824 C CA . CYS A 1 101 ? -20.658 -6.066 3.239 1.00 87.75 101 CYS A CA 1
ATOM 825 C C . CYS A 1 101 ? -21.800 -5.374 4.002 1.00 87.75 101 CYS A C 1
ATOM 827 O O . CYS A 1 101 ? -21.593 -4.407 4.742 1.00 87.75 101 CYS A O 1
ATOM 829 N N . ASN A 1 102 ? -23.003 -5.935 3.873 1.00 82.88 102 ASN A N 1
ATOM 830 C CA . ASN A 1 102 ? -24.206 -5.509 4.597 1.00 82.88 102 ASN A CA 1
ATOM 831 C C . ASN A 1 102 ? -24.482 -6.346 5.860 1.00 82.88 102 ASN A C 1
ATOM 833 O O . ASN A 1 102 ? -25.566 -6.246 6.415 1.00 82.88 102 ASN A O 1
ATOM 837 N N . CYS A 1 103 ? -23.531 -7.170 6.311 1.00 85.00 103 CYS A N 1
ATOM 838 C CA . CYS A 1 103 ? -23.669 -7.960 7.539 1.00 85.00 103 CYS A CA 1
ATOM 839 C C . CYS A 1 103 ? -23.924 -7.058 8.757 1.00 85.00 103 CYS A C 1
ATOM 841 O O . CYS A 1 103 ? -23.323 -5.985 8.846 1.00 85.00 103 CYS A O 1
ATOM 843 N N . GLU A 1 104 ? -24.754 -7.488 9.699 1.00 78.06 104 GLU A N 1
ATOM 844 C CA . GLU A 1 104 ? -24.855 -6.845 11.013 1.00 78.06 104 GLU A CA 1
ATOM 845 C C . GLU A 1 104 ? -23.518 -7.033 11.743 1.00 78.06 104 GLU A C 1
ATOM 847 O O . GLU A 1 104 ? -22.995 -8.144 11.808 1.00 78.06 104 GLU A O 1
ATOM 852 N N . ILE A 1 105 ? -22.920 -5.928 12.191 1.00 80.38 105 ILE A N 1
ATOM 853 C CA . ILE A 1 105 ? -21.658 -5.922 12.943 1.00 80.38 105 ILE A CA 1
ATOM 854 C C . ILE A 1 105 ? -22.006 -5.237 14.264 1.00 80.38 105 ILE A C 1
ATOM 856 O O . ILE A 1 105 ? -22.125 -4.006 14.260 1.00 80.38 105 ILE A O 1
ATOM 860 N N . PRO A 1 106 ? -22.248 -6.002 15.345 1.00 77.38 106 PRO A N 1
ATOM 861 C CA . PRO A 1 106 ? -22.728 -5.485 16.629 1.00 77.38 106 PRO A CA 1
ATOM 862 C C . PRO A 1 106 ? -21.906 -4.305 17.162 1.00 77.38 106 PRO A C 1
ATOM 864 O O . PRO A 1 106 ? -22.453 -3.342 17.691 1.00 77.38 106 PRO A O 1
ATOM 867 N N . GLU A 1 107 ? -20.592 -4.334 16.948 1.00 76.69 107 GLU A N 1
ATOM 868 C CA . GLU A 1 107 ? -19.627 -3.313 17.362 1.00 76.69 107 GLU A CA 1
ATOM 869 C C . GLU A 1 107 ? -19.831 -1.964 16.655 1.00 76.69 107 GLU A C 1
ATOM 871 O O . GLU A 1 107 ? -19.334 -0.937 17.116 1.00 76.69 107 GLU A O 1
ATOM 876 N N . LEU A 1 108 ? -20.570 -1.946 15.544 1.00 74.62 108 LEU A N 1
ATOM 877 C CA . LEU A 1 108 ? -20.907 -0.742 14.785 1.00 74.62 108 LEU A CA 1
ATOM 878 C C . LEU A 1 108 ? -22.355 -0.289 14.996 1.00 74.62 108 LEU A C 1
ATOM 880 O O . LEU A 1 108 ? -22.705 0.804 14.556 1.00 74.62 108 LEU A O 1
ATOM 884 N N . GLU A 1 109 ? -23.190 -1.075 15.683 1.00 61.97 109 GLU A N 1
ATOM 885 C CA . GLU A 1 109 ? -24.623 -0.792 15.876 1.00 61.97 109 GLU A CA 1
ATOM 886 C C . GLU A 1 109 ? -24.927 0.257 16.965 1.00 61.97 109 GLU A C 1
ATOM 888 O O . GLU A 1 109 ? -26.084 0.499 17.298 1.00 61.97 109 GLU A O 1
ATOM 893 N N . GLY A 1 110 ? -23.906 0.937 17.492 1.00 55.50 110 GLY A N 1
ATOM 894 C CA . GLY A 1 110 ? -24.044 2.051 18.443 1.00 55.50 110 GLY A CA 1
ATOM 895 C C . GLY A 1 110 ? -23.381 3.357 17.997 1.00 55.50 110 GLY A C 1
ATOM 896 O O . GLY A 1 110 ? -23.387 4.328 18.750 1.00 55.50 110 GLY A O 1
ATOM 897 N N . ILE A 1 111 ? -22.791 3.386 16.800 1.00 55.94 111 ILE A N 1
ATOM 898 C CA . ILE A 1 111 ? -22.077 4.547 16.253 1.00 55.94 111 ILE A CA 1
ATOM 899 C C . ILE A 1 111 ? -22.990 5.201 15.205 1.00 55.94 111 ILE A C 1
ATOM 901 O O . ILE A 1 111 ? -22.770 5.065 14.001 1.00 55.94 111 ILE A O 1
ATOM 905 N N . ALA A 1 112 ? -24.079 5.815 15.673 1.00 43.38 112 ALA A N 1
ATOM 906 C CA . ALA A 1 112 ? -25.019 6.585 14.855 1.00 43.38 112 ALA A CA 1
ATOM 907 C C . ALA A 1 112 ? -24.787 8.089 15.033 1.00 43.38 112 ALA A C 1
ATOM 909 O O . ALA A 1 112 ? -24.579 8.515 16.193 1.00 43.38 112 ALA A O 1
#

Radius of gyration: 18.82 Å; chains: 1; bounding box: 44×25×50 Å

Sequence (112 aa):
MRKIIVKVDKEKATELERVNFELNFVKDIVQRVIESHPSDLELINGDTLMSYNKRGAELQRKYAALANEMAKEYIPEYLEGHQYSWIIPNNSDEMTITIKCNCEIPELEGIA

pLDDT: mean 91.35, std 8.73, range [43.38, 98.0]

Foldseek 3Di:
DDKDKWFADLVLLQVLVVLVVLLVVLVVVLVVQCVVCVPPVCSNVDPVSVVSVVVSVVSVVVNVVSVVVCCVPTPDPLCVVFDWDWDAPPSHRMIMIGGPDPDDRVVCPPVD

Organism: NCBI:txid418240

Secondary structure (DSSP, 8-state):
-EEEEEE--HHHHHHHHHHHHHHHHHHHHHHHHHHH-TT-HHHHTSHHHHHHHHHHHHHHHHHHHHHHHHHHHHS-GGGTTS-EEEE--TT-SEEEEEE------GGGTT--